Protein AF-A0A935DQQ2-F1 (afdb_monomer)

Solvent-accessible surface area (backbone atoms only — not comparable to full-atom values): 6415 Å² total; per-residue (Å²): 135,82,82,84,78,79,75,79,83,80,79,75,80,91,63,82,86,70,73,82,89,77,89,51,95,52,64,67,56,48,51,51,50,50,53,51,52,54,51,51,51,52,52,50,52,52,50,54,53,48,53,51,53,44,48,51,27,44,76,75,52,92,52,38,60,69,54,61,77,67,60,75,76,54,72,69,59,48,50,52,51,51,54,51,49,53,56,48,48,57,62,72,70,51,83,79,75,78,84,129

Structure (mmCIF, N/CA/C/O backbone):
data_AF-A0A935DQQ2-F1
#
_entry.id   AF-A0A935DQQ2-F1
#
loop_
_atom_site.group_PDB
_atom_site.id
_atom_site.type_symbol
_atom_site.label_atom_id
_atom_site.label_alt_id
_atom_site.label_comp_id
_atom_site.label_asym_id
_atom_site.label_entity_id
_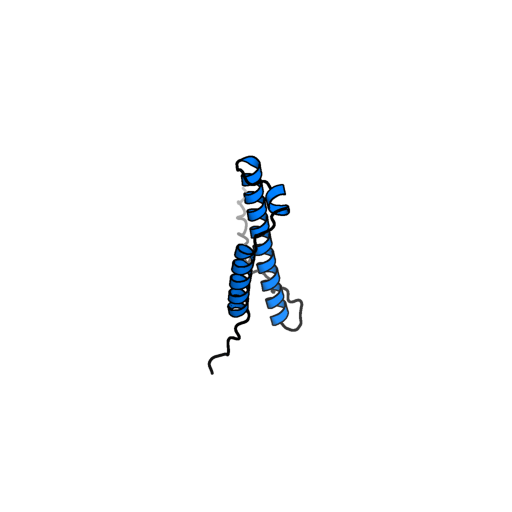atom_site.label_seq_id
_atom_site.pdbx_PDB_ins_code
_atom_site.Cartn_x
_atom_site.Cartn_y
_atom_site.Cartn_z
_atom_site.occupancy
_atom_site.B_iso_or_equiv
_atom_site.auth_seq_id
_atom_site.auth_comp_id
_atom_site.auth_asym_id
_atom_site.auth_atom_id
_atom_site.pdbx_PDB_model_num
ATOM 1 N N . MET A 1 1 ? 23.788 59.591 -35.007 1.00 41.06 1 MET A N 1
ATOM 2 C CA . MET A 1 1 ? 24.668 58.897 -34.049 1.00 41.06 1 MET A CA 1
ATOM 3 C C . MET A 1 1 ? 23.964 57.631 -33.591 1.00 41.06 1 MET A C 1
ATOM 5 O O . MET A 1 1 ? 22.805 57.706 -33.216 1.00 41.06 1 MET A O 1
ATOM 9 N N . THR A 1 2 ? 24.678 56.513 -33.749 1.00 44.59 2 THR A N 1
ATOM 10 C CA . THR A 1 2 ? 24.497 55.176 -33.150 1.00 44.59 2 THR A CA 1
ATOM 11 C C . THR A 1 2 ? 23.150 54.460 -33.310 1.00 44.59 2 THR A C 1
ATOM 13 O O . THR A 1 2 ? 22.222 54.603 -32.522 1.00 44.59 2 THR A O 1
ATOM 16 N N . SER A 1 3 ? 23.151 53.618 -34.347 1.00 45.72 3 SER A N 1
ATOM 17 C CA . SER A 1 3 ? 22.304 52.453 -34.613 1.00 45.72 3 SER A CA 1
ATOM 18 C C . SER A 1 3 ? 22.119 51.542 -33.389 1.00 45.72 3 SER A C 1
ATOM 20 O O . SER A 1 3 ? 23.099 51.127 -32.769 1.00 45.72 3 SER A O 1
ATOM 22 N N . SER A 1 4 ? 20.863 51.202 -33.082 1.00 51.12 4 SER A N 1
ATOM 23 C CA . SER A 1 4 ? 20.503 50.080 -32.211 1.00 51.12 4 SER A CA 1
ATOM 24 C C . SER A 1 4 ? 20.729 48.784 -32.989 1.00 51.12 4 SER A C 1
ATOM 26 O O . SER A 1 4 ? 19.985 48.468 -33.919 1.00 51.12 4 SER A O 1
ATOM 28 N N . LEU A 1 5 ? 21.794 48.057 -32.652 1.00 58.00 5 LEU A N 1
ATOM 29 C CA . LEU A 1 5 ? 22.062 46.732 -33.202 1.00 58.00 5 LEU A CA 1
ATOM 30 C C . LEU A 1 5 ? 21.004 45.762 -32.663 1.00 58.00 5 LEU A C 1
ATOM 32 O O . LEU A 1 5 ? 21.035 45.379 -31.493 1.00 58.00 5 LEU A O 1
ATOM 36 N N . GLY A 1 6 ? 20.058 45.383 -33.526 1.00 61.97 6 GLY A N 1
ATOM 37 C CA . GLY A 1 6 ? 19.095 44.323 -33.257 1.00 61.97 6 GLY A CA 1
ATOM 38 C C . GLY A 1 6 ? 19.827 43.030 -32.911 1.00 61.97 6 GLY A C 1
ATOM 39 O O . GLY A 1 6 ? 20.566 42.485 -33.730 1.00 61.97 6 GLY A O 1
ATOM 40 N N . GLN A 1 7 ? 19.649 42.565 -31.678 1.00 66.00 7 GLN A N 1
ATOM 41 C CA . GLN A 1 7 ? 20.201 41.297 -31.215 1.00 66.00 7 GLN A CA 1
ATOM 42 C C . GLN A 1 7 ? 19.606 40.157 -32.058 1.00 66.00 7 GLN A C 1
ATOM 44 O O . GLN A 1 7 ? 18.382 40.105 -32.218 1.00 66.00 7 GLN A O 1
ATOM 49 N N . PRO A 1 8 ? 20.421 39.234 -32.597 1.00 64.56 8 PRO A N 1
ATOM 50 C CA . PRO A 1 8 ? 19.892 38.083 -33.308 1.00 64.56 8 PRO A CA 1
ATOM 51 C C . PRO A 1 8 ? 19.100 37.221 -32.321 1.00 64.56 8 PRO A C 1
ATOM 53 O O . PRO A 1 8 ? 19.618 36.788 -31.293 1.00 64.56 8 PRO A O 1
ATOM 56 N N . THR A 1 9 ? 17.827 36.970 -32.622 1.00 73.19 9 THR A N 1
ATOM 57 C CA . THR A 1 9 ? 16.992 36.039 -31.859 1.00 73.19 9 THR A CA 1
ATOM 58 C C . THR A 1 9 ? 17.559 34.629 -32.004 1.00 73.19 9 THR A C 1
ATOM 60 O O . THR A 1 9 ? 17.311 33.949 -33.000 1.00 73.19 9 THR A O 1
ATOM 63 N N . VAL A 1 10 ? 18.351 34.198 -31.021 1.00 79.25 10 VAL A N 1
ATOM 64 C CA . VAL A 1 10 ? 18.911 32.846 -30.958 1.00 79.25 10 VAL A CA 1
ATOM 65 C C . VAL A 1 10 ? 17.777 31.867 -30.659 1.00 79.25 10 VAL A C 1
ATOM 67 O O . VAL A 1 10 ? 17.305 31.768 -29.528 1.00 79.25 10 VAL A O 1
ATOM 70 N N . GLN A 1 11 ? 17.328 31.134 -31.678 1.00 78.81 11 GLN A N 1
ATOM 71 C CA . GLN A 1 11 ? 16.430 30.000 -31.478 1.00 78.81 11 GLN A CA 1
ATOM 72 C C . GLN A 1 11 ? 17.248 28.774 -31.082 1.00 78.81 11 GLN A C 1
ATOM 74 O O . GLN A 1 11 ? 17.960 28.186 -31.896 1.00 78.81 11 GLN A O 1
ATOM 79 N N . LEU A 1 12 ? 17.152 28.394 -29.809 1.00 80.19 12 LEU A N 1
ATOM 80 C CA . LEU A 1 12 ? 17.774 27.175 -29.313 1.00 80.19 12 LEU A CA 1
ATOM 81 C C . LEU A 1 12 ? 16.988 25.956 -29.825 1.00 80.19 12 LEU A C 1
ATOM 83 O O . LEU A 1 12 ? 15.771 25.890 -29.622 1.00 80.19 12 LEU A O 1
ATOM 87 N N . PRO A 1 13 ? 17.648 24.970 -30.458 1.00 75.81 13 PRO A N 1
ATOM 88 C CA . PRO A 1 13 ? 16.985 23.747 -30.885 1.00 75.81 13 PRO A CA 1
ATOM 89 C C . PRO A 1 13 ? 16.446 22.995 -29.662 1.00 75.81 13 PRO A C 1
ATOM 91 O O . PRO A 1 13 ? 17.203 22.545 -28.804 1.00 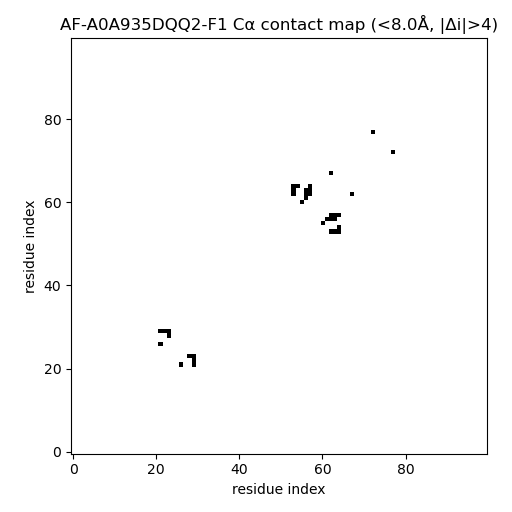75.81 13 PRO A O 1
ATOM 94 N N . ARG A 1 14 ? 15.120 22.834 -29.592 1.00 77.12 14 ARG A N 1
ATOM 95 C CA . ARG A 1 14 ? 14.402 22.136 -28.508 1.00 77.12 14 ARG A CA 1
ATOM 96 C C . ARG A 1 14 ? 14.418 20.616 -28.694 1.00 77.12 14 ARG A C 1
ATOM 98 O O . ARG A 1 14 ? 13.402 19.955 -28.510 1.00 77.12 14 ARG A O 1
ATOM 105 N N . THR A 1 15 ? 15.554 20.062 -29.109 1.00 75.25 15 THR A N 1
ATOM 106 C CA . THR A 1 15 ? 15.711 18.615 -29.296 1.00 75.25 15 THR A CA 1
ATOM 107 C C . THR A 1 15 ? 16.571 18.077 -28.164 1.00 75.25 15 THR A C 1
ATOM 109 O O . THR A 1 15 ? 17.724 18.492 -28.014 1.00 75.25 15 THR A O 1
ATOM 112 N N . THR A 1 16 ? 16.056 17.140 -27.379 1.00 72.88 16 THR A N 1
ATOM 113 C CA . THR A 1 16 ? 16.863 16.394 -26.414 1.00 72.88 16 THR A CA 1
ATOM 114 C C . THR A 1 16 ? 17.883 15.553 -27.182 1.00 72.88 16 THR A C 1
ATOM 116 O O . THR A 1 16 ? 17.521 14.639 -27.914 1.00 72.88 16 THR A O 1
ATOM 119 N N . LYS A 1 17 ? 19.175 15.880 -27.048 1.00 67.12 17 LYS A N 1
ATOM 120 C CA . LYS A 1 17 ? 20.272 15.156 -27.723 1.00 67.12 17 LYS A CA 1
ATOM 121 C C . LYS A 1 17 ? 20.637 13.826 -27.045 1.00 67.12 17 LYS A C 1
ATOM 123 O O . LYS A 1 17 ? 21.429 13.066 -27.593 1.00 67.12 17 LYS A O 1
ATOM 128 N N . GLY A 1 18 ? 20.098 13.552 -25.856 1.00 78.25 18 GLY A N 1
ATOM 129 C CA . GLY A 1 18 ? 20.369 12.325 -25.107 1.00 78.25 18 GLY A CA 1
ATOM 130 C C . GLY A 1 18 ? 19.480 11.174 -25.566 1.00 78.25 18 GLY A C 1
ATOM 131 O O . GLY A 1 18 ? 18.257 11.277 -25.489 1.00 78.25 18 GLY A O 1
ATOM 132 N N . LYS A 1 19 ? 20.088 10.065 -26.007 1.00 73.06 19 LYS A N 1
ATOM 133 C CA . LYS A 1 19 ? 19.383 8.778 -26.098 1.00 73.06 19 LYS A CA 1
ATOM 134 C C . LYS A 1 19 ? 18.986 8.332 -24.687 1.00 73.06 19 LYS A C 1
ATOM 136 O O . LYS A 1 19 ? 19.709 8.622 -23.733 1.00 73.06 19 LYS A O 1
ATOM 141 N N . ARG A 1 20 ? 17.851 7.634 -24.553 1.00 75.38 20 ARG A N 1
ATOM 142 C CA . ARG A 1 20 ? 17.456 7.019 -23.276 1.00 75.38 20 ARG A CA 1
ATOM 143 C C . ARG A 1 20 ? 18.594 6.090 -22.819 1.00 75.38 20 ARG A C 1
ATOM 145 O O . ARG A 1 20 ? 19.049 5.302 -23.648 1.00 75.38 20 ARG A O 1
ATOM 152 N N . PRO A 1 21 ? 19.077 6.201 -21.57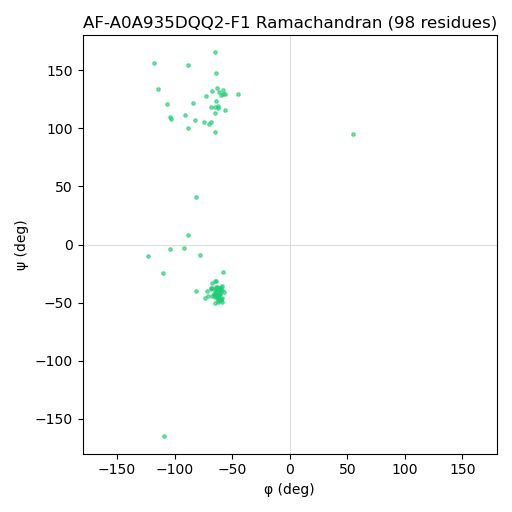0 1.00 80.50 21 PRO A N 1
ATOM 153 C CA . PRO A 1 21 ? 20.087 5.285 -21.056 1.00 80.50 21 PRO A CA 1
ATOM 154 C C . PRO A 1 21 ? 19.577 3.843 -21.135 1.00 80.50 21 PRO A C 1
ATOM 156 O O . PRO A 1 21 ? 18.440 3.583 -20.743 1.00 80.50 21 PRO A O 1
ATOM 159 N N . SER A 1 22 ? 20.412 2.945 -21.649 1.00 85.19 22 SER A N 1
ATOM 160 C CA . SER A 1 22 ? 20.229 1.494 -21.591 1.00 85.19 22 SER A CA 1
ATOM 161 C C . SER A 1 22 ? 21.344 0.916 -20.73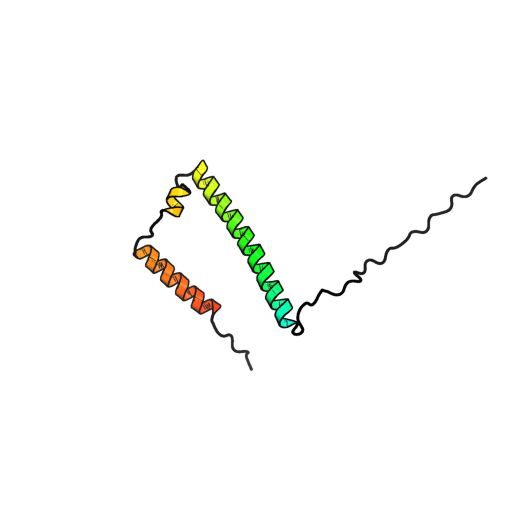0 1.00 85.19 22 SER A C 1
ATOM 163 O O . SER A 1 22 ? 22.504 1.305 -20.904 1.00 85.19 22 SER A O 1
ATOM 165 N N . PHE A 1 23 ? 21.009 0.027 -19.805 1.00 87.69 23 PHE A N 1
ATOM 166 C CA . PHE A 1 23 ? 21.963 -0.518 -18.840 1.00 87.69 23 PHE A CA 1
ATOM 167 C C . PHE A 1 23 ? 22.276 -1.991 -19.096 1.00 87.69 23 PHE A C 1
ATOM 169 O O . PHE A 1 23 ? 23.360 -2.442 -18.728 1.00 87.69 23 PHE A O 1
ATOM 176 N N . PHE A 1 24 ? 21.367 -2.720 -19.746 1.00 91.94 24 PHE A N 1
ATOM 177 C CA . PHE A 1 24 ? 21.527 -4.138 -20.059 1.00 91.94 24 PHE A CA 1
ATOM 178 C C . PHE A 1 24 ? 21.540 -4.395 -21.567 1.00 91.94 24 PHE A C 1
ATOM 180 O O . PHE A 1 24 ? 20.979 -3.630 -22.351 1.00 91.94 24 PHE A O 1
ATOM 187 N N . ASP A 1 25 ? 22.159 -5.511 -21.962 1.00 92.75 25 ASP A N 1
ATOM 188 C CA . ASP A 1 25 ? 22.198 -5.949 -23.362 1.00 92.75 25 ASP A CA 1
ATOM 189 C C . ASP A 1 25 ? 20.811 -6.360 -23.882 1.00 92.75 25 ASP A C 1
ATOM 191 O O . ASP A 1 25 ? 20.508 -6.150 -25.055 1.00 92.75 25 ASP A O 1
ATOM 195 N N . ASP A 1 26 ? 19.963 -6.927 -23.014 1.00 93.50 26 ASP A N 1
ATOM 196 C CA . ASP A 1 26 ? 18.554 -7.203 -23.307 1.00 93.50 26 ASP A CA 1
ATOM 197 C C . ASP A 1 26 ? 17.688 -5.999 -22.889 1.00 93.50 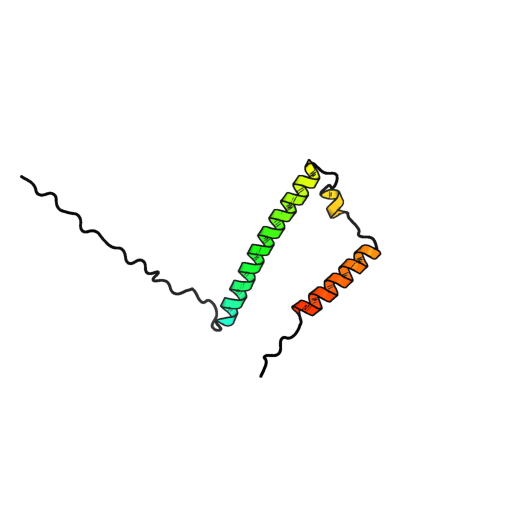26 ASP A C 1
ATOM 199 O O . ASP A 1 26 ? 17.503 -5.768 -21.686 1.00 93.50 26 ASP A O 1
ATOM 203 N N . PRO A 1 27 ? 17.093 -5.255 -23.844 1.00 90.00 27 PRO A N 1
ATOM 204 C CA . PRO A 1 27 ? 16.211 -4.125 -23.547 1.00 90.00 27 PRO A CA 1
ATOM 205 C C . PRO A 1 27 ? 15.003 -4.503 -22.679 1.00 90.00 27 PRO A C 1
ATOM 207 O O . PRO A 1 27 ? 14.442 -3.648 -21.989 1.00 90.00 27 PRO A O 1
ATOM 210 N N . SER A 1 28 ? 14.593 -5.775 -22.687 1.00 93.31 28 SER A N 1
ATOM 211 C CA . SER A 1 28 ? 13.488 -6.270 -21.861 1.00 93.31 28 SER A CA 1
ATOM 212 C C . SER A 1 28 ? 13.804 -6.165 -20.367 1.00 93.31 28 SER A C 1
ATOM 214 O O . SER A 1 28 ? 12.898 -5.924 -19.567 1.00 93.31 28 SER A O 1
ATOM 216 N N . LEU A 1 29 ? 15.081 -6.284 -19.980 1.00 94.50 29 LEU A N 1
ATOM 217 C CA . LEU A 1 29 ? 15.513 -6.128 -18.589 1.00 94.50 29 LEU A CA 1
ATOM 218 C C . LEU A 1 29 ? 15.417 -4.670 -18.137 1.00 94.50 29 LEU A C 1
ATOM 220 O O . LEU A 1 29 ? 14.874 -4.402 -17.067 1.00 94.50 29 LEU A O 1
ATOM 224 N N . ASP A 1 30 ? 15.860 -3.722 -18.968 1.00 92.12 30 ASP A N 1
ATOM 225 C CA . ASP A 1 30 ? 15.707 -2.285 -18.693 1.00 92.12 30 ASP A CA 1
ATOM 226 C C . ASP A 1 30 ? 14.224 -1.898 -18.543 1.00 92.12 30 ASP A C 1
ATOM 228 O O . ASP A 1 30 ? 13.847 -1.117 -17.658 1.00 92.12 30 ASP A O 1
ATOM 232 N N . GLN A 1 31 ? 13.358 -2.480 -19.376 1.00 93.06 31 GLN A N 1
ATOM 233 C CA . GLN A 1 31 ? 11.915 -2.267 -19.299 1.00 93.06 31 GLN A CA 1
ATOM 234 C C . GLN 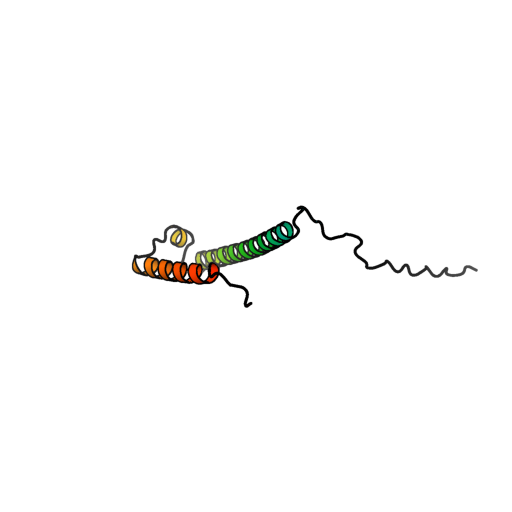A 1 31 ? 11.309 -2.864 -18.020 1.00 93.06 31 GLN A C 1
ATOM 236 O O . GLN A 1 31 ? 10.524 -2.197 -17.347 1.00 93.06 31 GLN A O 1
ATOM 241 N N . MET A 1 32 ? 11.700 -4.084 -17.642 1.00 95.25 32 MET A N 1
ATOM 242 C CA . MET A 1 32 ? 11.261 -4.719 -16.396 1.00 95.25 32 MET A CA 1
ATOM 243 C C . MET A 1 32 ? 11.705 -3.918 -15.164 1.00 95.25 32 MET A C 1
ATOM 245 O O . MET A 1 32 ? 10.910 -3.709 -14.248 1.00 95.25 32 MET A O 1
ATOM 249 N N . MET A 1 33 ? 12.943 -3.415 -15.154 1.00 94.94 33 MET A N 1
ATOM 250 C CA . MET A 1 33 ? 13.441 -2.551 -14.080 1.00 94.94 33 MET A CA 1
ATOM 251 C C . MET A 1 33 ? 12.672 -1.232 -14.009 1.00 94.94 33 MET A C 1
ATOM 253 O O . MET A 1 33 ? 12.367 -0.768 -12.913 1.00 94.94 33 MET A O 1
ATOM 257 N N . THR A 1 34 ? 12.302 -0.657 -15.157 1.00 94.31 34 THR A N 1
ATOM 258 C CA . THR A 1 34 ? 11.436 0.530 -15.206 1.00 94.31 34 THR A CA 1
ATOM 259 C C . THR A 1 34 ? 10.090 0.244 -14.532 1.00 94.31 34 THR A C 1
ATOM 261 O O . THR A 1 34 ? 9.708 0.981 -13.627 1.00 94.31 34 THR A O 1
ATOM 264 N N . PHE A 1 35 ? 9.421 -0.861 -14.881 1.00 96.06 35 PHE A N 1
ATOM 265 C CA . PHE A 1 35 ? 8.152 -1.246 -14.247 1.00 96.06 35 PHE A CA 1
ATOM 266 C C . PHE A 1 35 ? 8.288 -1.483 -12.740 1.00 96.06 35 PHE A C 1
ATOM 268 O O . PHE A 1 35 ? 7.414 -1.090 -11.970 1.00 96.06 35 PHE A O 1
ATOM 275 N N . LEU A 1 36 ? 9.387 -2.101 -12.297 1.00 97.00 36 LEU A N 1
ATOM 276 C CA . LEU A 1 36 ? 9.645 -2.323 -10.876 1.00 97.00 36 LEU A CA 1
ATOM 277 C C . LEU A 1 36 ? 9.825 -1.001 -10.118 1.00 97.00 36 LEU A C 1
ATOM 279 O O . LEU A 1 36 ? 9.292 -0.852 -9.020 1.00 97.00 36 LEU A O 1
ATOM 283 N N . LEU A 1 37 ? 10.560 -0.047 -10.694 1.00 97.00 37 LEU A N 1
ATOM 284 C CA . LEU A 1 37 ? 10.760 1.276 -10.100 1.00 97.00 37 LEU A CA 1
ATOM 285 C C . LEU A 1 37 ? 9.453 2.072 -10.036 1.00 97.00 37 LEU A C 1
ATOM 287 O O . LEU A 1 37 ? 9.166 2.676 -9.005 1.00 97.00 37 LEU A O 1
ATOM 291 N N . GLU A 1 38 ? 8.652 2.038 -11.101 1.00 97.44 38 GLU A N 1
ATOM 292 C CA . GLU A 1 38 ? 7.323 2.659 -11.132 1.00 97.44 38 GLU A CA 1
ATOM 293 C C . GLU A 1 38 ? 6.412 2.055 -10.054 1.00 97.44 38 GLU A C 1
ATOM 295 O O . GLU A 1 38 ? 5.838 2.786 -9.248 1.00 97.44 38 GLU A O 1
ATOM 300 N N . LEU A 1 39 ? 6.357 0.723 -9.949 1.00 98.06 39 LEU A N 1
ATOM 301 C CA . LEU A 1 39 ? 5.586 0.047 -8.906 1.00 98.06 39 LEU A CA 1
ATOM 302 C C . LEU A 1 39 ? 6.087 0.398 -7.497 1.00 98.06 39 LEU A C 1
ATOM 304 O O . LEU A 1 39 ? 5.281 0.638 -6.600 1.00 98.06 39 LEU A O 1
ATOM 308 N N . ALA A 1 40 ? 7.404 0.447 -7.284 1.00 98.19 40 ALA A N 1
ATOM 309 C CA . ALA A 1 40 ? 7.983 0.821 -5.996 1.00 98.19 40 ALA A CA 1
ATOM 310 C C . ALA A 1 40 ? 7.622 2.262 -5.602 1.00 98.19 40 ALA A C 1
ATOM 312 O O . ALA A 1 40 ? 7.317 2.520 -4.434 1.00 98.19 40 ALA A O 1
ATOM 313 N N . ALA A 1 41 ? 7.608 3.185 -6.569 1.00 98.19 41 ALA A N 1
ATOM 314 C CA . ALA A 1 41 ? 7.170 4.558 -6.351 1.00 98.19 41 ALA A CA 1
ATOM 315 C C . ALA A 1 41 ? 5.696 4.603 -5.917 1.00 98.19 41 ALA A C 1
ATOM 317 O O . ALA A 1 41 ? 5.386 5.199 -4.884 1.00 98.19 41 ALA A O 1
ATOM 318 N N . GLU A 1 42 ? 4.807 3.895 -6.613 1.00 98.31 42 GLU A N 1
ATOM 319 C CA . GLU A 1 42 ? 3.386 3.822 -6.247 1.00 98.31 42 GLU A CA 1
ATOM 320 C C . GLU A 1 42 ? 3.171 3.195 -4.857 1.00 98.31 42 GLU A C 1
ATOM 322 O O . GLU A 1 42 ? 2.421 3.724 -4.033 1.00 98.31 42 GLU A O 1
ATOM 327 N N . VAL A 1 43 ? 3.895 2.119 -4.523 1.00 98.44 43 VAL A N 1
ATOM 328 C CA . VAL A 1 43 ? 3.855 1.506 -3.181 1.00 98.44 43 VAL A CA 1
ATOM 329 C C . VAL A 1 43 ? 4.316 2.490 -2.101 1.00 98.44 43 VAL A C 1
ATOM 331 O O . VAL A 1 43 ? 3.741 2.515 -1.009 1.00 98.44 43 VAL A O 1
ATOM 334 N N . SER A 1 44 ? 5.322 3.322 -2.384 1.00 98.31 44 SER A N 1
ATOM 335 C CA . SER A 1 44 ? 5.789 4.341 -1.437 1.00 98.31 44 SER A CA 1
ATOM 336 C C . SER A 1 44 ? 4.715 5.398 -1.150 1.00 98.31 44 SER A C 1
ATOM 338 O O . SER A 1 44 ? 4.497 5.752 0.011 1.00 98.31 44 SER A O 1
ATOM 340 N N . VAL A 1 45 ? 3.977 5.830 -2.180 1.00 98.50 45 VAL A N 1
ATOM 341 C CA . VAL A 1 45 ? 2.864 6.782 -2.050 1.00 98.50 45 VAL A CA 1
ATOM 342 C C . VAL A 1 45 ? 1.719 6.164 -1.251 1.00 98.50 45 VAL A C 1
ATOM 344 O O . VAL A 1 45 ? 1.185 6.806 -0.343 1.00 98.50 45 VAL A O 1
ATOM 347 N N . LEU A 1 46 ? 1.372 4.901 -1.523 1.00 98.62 46 LEU A N 1
ATOM 348 C CA . LEU A 1 46 ? 0.353 4.176 -0.760 1.00 98.62 46 LEU A CA 1
ATOM 349 C C . LEU A 1 46 ? 0.726 4.053 0.722 1.00 98.62 46 LEU A C 1
ATOM 351 O O . LEU A 1 46 ? -0.123 4.310 1.576 1.00 98.62 46 LEU A O 1
ATOM 355 N N . ARG A 1 47 ? 1.990 3.742 1.042 1.00 98.06 47 ARG A N 1
ATOM 356 C CA . ARG A 1 47 ? 2.470 3.699 2.434 1.00 98.06 47 ARG A CA 1
ATOM 357 C C . ARG A 1 47 ? 2.396 5.058 3.123 1.00 98.06 47 ARG A C 1
ATOM 359 O O . ARG A 1 47 ? 1.947 5.123 4.261 1.00 98.06 47 ARG A O 1
ATOM 366 N N . ALA A 1 48 ? 2.789 6.138 2.447 1.00 98.56 48 ALA A N 1
ATOM 367 C CA . ALA A 1 48 ? 2.700 7.486 3.011 1.00 98.56 48 ALA A CA 1
ATOM 368 C C . ALA A 1 48 ? 1.243 7.895 3.288 1.00 98.56 48 ALA A C 1
ATOM 370 O O . ALA A 1 48 ? 0.926 8.469 4.334 1.00 98.56 48 ALA A O 1
ATOM 371 N N . ARG A 1 49 ? 0.329 7.550 2.373 1.00 98.31 49 ARG A N 1
ATOM 372 C CA . ARG A 1 49 ? -1.106 7.763 2.576 1.00 98.31 49 ARG A CA 1
ATOM 373 C C . ARG A 1 49 ? -1.641 6.927 3.741 1.00 98.31 49 ARG A C 1
ATOM 375 O O . ARG A 1 49 ? -2.434 7.448 4.518 1.00 98.31 49 ARG A O 1
ATOM 382 N N . GLN A 1 50 ? -1.215 5.672 3.875 1.00 98.06 50 GLN A N 1
ATOM 383 C CA . GLN A 1 50 ? -1.603 4.817 4.996 1.00 98.06 50 GLN A CA 1
ATOM 384 C C . GLN A 1 50 ? -1.117 5.388 6.337 1.00 98.06 50 GLN A C 1
ATOM 386 O O . GLN A 1 50 ? -1.936 5.545 7.235 1.00 98.06 50 GLN A O 1
ATOM 391 N N . ASP A 1 51 ? 0.151 5.798 6.448 1.00 97.81 51 ASP A N 1
ATOM 392 C CA . ASP A 1 51 ? 0.683 6.459 7.656 1.00 97.81 51 ASP A CA 1
ATOM 393 C C . ASP A 1 51 ? -0.123 7.720 8.008 1.00 97.81 51 ASP A C 1
ATOM 395 O O . ASP A 1 51 ? -0.471 7.936 9.167 1.00 97.81 51 ASP A O 1
ATOM 399 N N . THR A 1 52 ? -0.515 8.513 7.005 1.00 97.75 52 THR A N 1
ATOM 400 C CA . THR A 1 52 ? -1.378 9.686 7.223 1.00 97.75 52 THR A CA 1
ATOM 401 C C . THR A 1 52 ? -2.735 9.287 7.810 1.00 97.75 52 THR A C 1
ATOM 403 O O . THR A 1 52 ? -3.197 9.910 8.764 1.00 97.75 52 THR A O 1
ATOM 406 N N . VAL A 1 53 ? -3.376 8.247 7.268 1.00 97.44 53 VAL A N 1
ATOM 407 C CA . VAL A 1 53 ? -4.660 7.742 7.783 1.00 97.44 53 VAL A CA 1
ATOM 408 C C . VAL A 1 53 ? -4.513 7.253 9.221 1.00 97.44 53 VAL A C 1
ATOM 410 O O . VAL A 1 53 ? -5.319 7.624 10.071 1.00 97.44 53 VAL A O 1
ATOM 413 N N . GLU A 1 54 ? -3.477 6.469 9.510 1.00 97.25 54 GLU A N 1
ATOM 414 C CA . GLU A 1 54 ? -3.220 5.948 10.853 1.00 97.25 54 GLU A CA 1
ATOM 415 C C . GLU A 1 54 ? -2.973 7.073 11.864 1.00 97.25 54 GLU A C 1
ATOM 417 O O . GLU A 1 54 ? -3.502 7.019 12.969 1.00 97.25 54 GLU A O 1
ATOM 422 N N . ARG A 1 55 ? -2.247 8.133 11.485 1.00 97.06 55 ARG A N 1
ATOM 423 C CA . ARG A 1 55 ? -2.040 9.313 12.343 1.00 97.06 55 ARG A CA 1
ATOM 424 C C . ARG A 1 55 ? -3.327 10.070 12.628 1.00 97.06 55 ARG A C 1
ATOM 426 O O . ARG A 1 55 ? -3.569 10.421 13.775 1.00 97.06 55 ARG A O 1
ATOM 433 N N . LEU A 1 56 ? -4.152 10.307 11.609 1.00 97.19 56 LEU A N 1
ATOM 434 C CA . LEU A 1 56 ? -5.427 11.005 11.790 1.00 97.19 56 LEU A CA 1
ATOM 435 C C . LEU A 1 56 ? -6.389 10.200 12.676 1.00 97.19 56 LEU A C 1
ATOM 437 O O . LEU A 1 56 ? -7.116 10.783 13.477 1.00 97.19 56 LEU A O 1
ATOM 441 N N . LEU A 1 57 ? -6.379 8.867 12.560 1.00 96.88 57 LEU A N 1
ATOM 442 C CA . LEU A 1 57 ? -7.148 7.982 13.437 1.00 96.88 57 LEU A CA 1
ATOM 443 C C . LEU A 1 57 ? -6.617 7.980 14.878 1.00 96.88 57 LEU A C 1
ATOM 445 O O . LEU A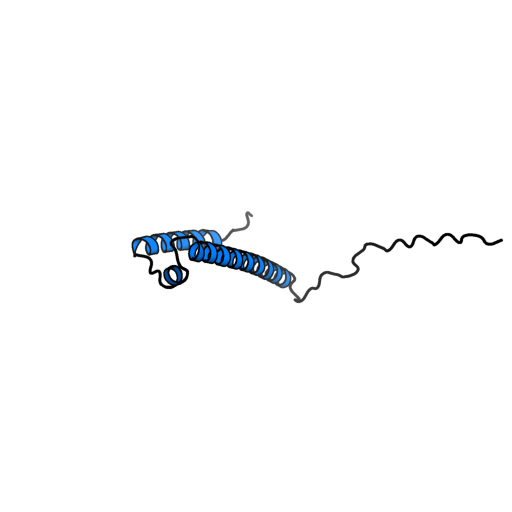 1 57 ? -7.425 7.977 15.803 1.00 96.88 57 LEU A O 1
ATOM 449 N N . ASP A 1 58 ? -5.297 8.026 15.063 1.00 95.62 58 ASP A N 1
ATOM 450 C CA . ASP A 1 58 ? -4.639 8.078 16.377 1.00 95.62 58 ASP A CA 1
ATOM 451 C C . ASP A 1 58 ? -4.891 9.422 17.089 1.00 95.62 58 ASP A C 1
ATOM 453 O O . ASP A 1 58 ? -5.082 9.454 18.300 1.00 95.62 58 ASP A O 1
ATOM 457 N N . GLU A 1 59 ? -4.922 10.534 16.343 1.00 95.94 59 GLU A N 1
ATOM 458 C CA . GLU A 1 59 ? -5.121 11.886 16.888 1.00 95.94 59 GLU A CA 1
ATOM 459 C C . GLU A 1 59 ? -6.597 12.223 17.154 1.00 95.94 59 GLU A C 1
ATOM 461 O O . GLU A 1 59 ? -6.920 12.879 18.147 1.00 95.94 59 GLU A O 1
ATOM 466 N N . HIS A 1 60 ? -7.502 11.807 16.264 1.00 92.00 60 HIS A N 1
ATOM 467 C CA . HIS A 1 60 ? -8.898 12.266 16.267 1.00 92.00 60 HIS A CA 1
ATOM 468 C C . HIS A 1 60 ? -9.934 11.143 16.374 1.00 92.00 60 HIS A C 1
ATOM 470 O O . HIS A 1 60 ? -11.127 11.421 16.518 1.00 92.00 60 HIS A O 1
ATOM 476 N N . GLY A 1 61 ? -9.514 9.887 16.246 1.00 87.69 61 GLY A N 1
ATOM 477 C CA . GLY A 1 61 ? -10.386 8.720 16.239 1.00 87.69 61 GLY A CA 1
ATOM 478 C C . GLY A 1 61 ? -10.268 7.872 17.503 1.00 87.69 61 GLY A C 1
ATOM 479 O O . GLY A 1 61 ? -9.745 8.285 18.534 1.00 87.69 61 GLY A O 1
ATOM 480 N N . SER A 1 62 ? -10.794 6.652 17.415 1.00 90.75 62 SER A N 1
ATOM 481 C CA . SER A 1 62 ? -10.720 5.636 18.473 1.00 90.75 62 SER A CA 1
ATOM 482 C C . SER A 1 62 ? -9.701 4.529 18.186 1.00 90.75 62 SER A C 1
ATOM 484 O O . SER A 1 62 ? -9.511 3.643 19.018 1.00 90.75 62 SER A O 1
ATOM 486 N N . VAL A 1 63 ? -9.060 4.548 17.013 1.00 96.19 63 VAL A N 1
ATOM 487 C CA . VAL A 1 63 ? -8.111 3.518 16.578 1.00 96.19 63 VAL A CA 1
ATOM 488 C C . VAL A 1 63 ? -6.701 4.069 16.718 1.00 96.19 63 VAL A C 1
ATOM 490 O O . VAL A 1 63 ? -6.302 4.940 15.953 1.00 96.19 63 VAL A O 1
ATOM 493 N N . THR A 1 64 ? -5.946 3.541 17.681 1.00 96.44 64 THR A N 1
ATOM 494 C CA . THR A 1 64 ? -4.560 3.960 17.897 1.00 96.44 64 THR A CA 1
ATOM 495 C C . THR A 1 64 ? -3.589 3.149 17.053 1.00 96.44 64 THR A C 1
ATOM 497 O O . THR A 1 64 ? -3.837 1.979 16.745 1.00 96.44 64 THR A O 1
ATOM 500 N N . ARG A 1 65 ? -2.423 3.723 16.746 1.00 95.81 65 ARG A N 1
ATOM 501 C CA . ARG A 1 65 ? -1.350 2.978 16.058 1.00 95.81 65 ARG A CA 1
ATOM 502 C C . ARG A 1 65 ? -0.913 1.745 16.853 1.00 95.81 65 ARG A C 1
ATOM 504 O O . ARG A 1 65 ? -0.734 0.676 16.286 1.00 95.81 65 ARG A O 1
ATOM 511 N N . ALA A 1 66 ? -0.841 1.851 18.181 1.00 95.56 66 ALA A N 1
ATOM 512 C CA . ALA A 1 66 ? -0.537 0.710 19.047 1.00 95.56 66 ALA A CA 1
ATOM 513 C C . ALA A 1 66 ? -1.605 -0.400 18.972 1.00 95.56 66 ALA A C 1
ATOM 515 O O . ALA A 1 66 ? -1.268 -1.585 19.021 1.00 95.56 66 ALA A O 1
ATOM 516 N N . ALA A 1 67 ? -2.886 -0.041 18.835 1.00 96.62 67 ALA A N 1
ATOM 517 C CA . ALA A 1 67 ? -3.961 -1.011 18.643 1.00 96.62 67 ALA A CA 1
ATOM 518 C C . ALA A 1 67 ? -3.860 -1.715 17.281 1.00 96.62 67 ALA A C 1
ATOM 520 O O . ALA A 1 67 ? -4.096 -2.916 17.214 1.00 96.62 67 ALA A O 1
ATOM 521 N N . ILE A 1 68 ? -3.466 -1.000 16.220 1.00 96.00 68 ILE A N 1
ATOM 522 C CA . ILE A 1 68 ? -3.218 -1.589 14.894 1.00 96.00 68 ILE A CA 1
ATOM 523 C C . ILE A 1 68 ? -2.068 -2.605 14.961 1.00 96.00 68 ILE A C 1
ATOM 525 O O . ILE A 1 68 ? -2.243 -3.742 14.531 1.00 96.00 68 ILE A O 1
ATOM 529 N N . GLU A 1 69 ? -0.929 -2.234 15.554 1.00 96.25 69 GLU A N 1
ATOM 530 C CA . GLU A 1 69 ? 0.256 -3.107 15.658 1.00 96.25 69 GLU A CA 1
ATOM 531 C C . GLU A 1 69 ? 0.016 -4.358 16.516 1.00 96.25 69 GLU A C 1
ATOM 533 O O . GLU A 1 69 ? 0.591 -5.418 16.274 1.00 96.25 69 GLU A O 1
ATOM 538 N N . SER A 1 70 ? -0.843 -4.254 17.532 1.00 97.06 70 SER A N 1
ATOM 539 C CA . SER A 1 70 ? -1.184 -5.376 18.417 1.00 97.06 70 SER A CA 1
ATOM 540 C C . SER A 1 70 ? -2.405 -6.177 17.959 1.00 97.06 70 SER A C 1
ATOM 542 O O . SER A 1 70 ? -2.750 -7.180 18.592 1.00 97.06 70 SER A O 1
ATOM 544 N N . TYR A 1 71 ? -3.062 -5.767 16.870 1.00 96.62 71 TYR A N 1
ATOM 545 C CA . TYR A 1 71 ? -4.288 -6.398 16.407 1.00 96.62 71 TYR A CA 1
ATOM 546 C C . TYR A 1 71 ? -4.041 -7.842 15.964 1.00 96.62 71 TYR A C 1
ATOM 548 O O . TYR A 1 71 ? -3.337 -8.114 14.989 1.00 96.62 71 TYR A O 1
ATOM 556 N N . GLN A 1 72 ? -4.696 -8.777 16.652 1.00 96.88 72 GLN A N 1
ATOM 557 C CA . GLN A 1 72 ? -4.767 -10.172 16.241 1.00 96.88 72 GLN A CA 1
ATOM 558 C C . GLN A 1 72 ? -6.145 -10.446 15.630 1.00 96.88 72 GLN A C 1
ATOM 560 O O . GLN A 1 72 ? -7.141 -10.462 16.358 1.00 96.88 72 GLN A O 1
ATOM 565 N N . PRO A 1 73 ? -6.233 -10.636 14.303 1.00 95.31 73 PRO A N 1
ATOM 566 C CA . PRO A 1 73 ? -7.499 -10.935 13.653 1.00 95.31 73 PRO A CA 1
ATOM 567 C C . PRO A 1 73 ? -8.066 -12.276 14.150 1.00 95.31 73 PRO A C 1
ATOM 569 O O . PRO A 1 73 ? -7.325 -13.263 14.218 1.00 95.31 73 PRO A O 1
ATOM 572 N N . PRO A 1 74 ? -9.371 -12.338 14.465 1.00 97.44 74 PRO A N 1
ATOM 573 C CA . PRO A 1 74 ? -10.036 -13.590 14.801 1.00 97.44 74 PRO A CA 1
ATOM 574 C C . PRO A 1 74 ? -10.071 -14.549 13.598 1.00 97.44 74 PRO A C 1
ATOM 576 O O . PRO A 1 74 ? -9.780 -14.180 12.457 1.00 97.44 74 PRO A O 1
ATOM 579 N N . ALA A 1 75 ? -10.380 -15.821 13.867 1.00 97.69 75 ALA A N 1
ATOM 580 C CA . ALA A 1 75 ? -10.247 -16.900 12.887 1.00 97.69 75 ALA A CA 1
ATOM 581 C C . ALA A 1 75 ? -11.097 -16.692 11.619 1.00 97.69 75 ALA A C 1
ATOM 583 O O . ALA A 1 75 ? -10.649 -17.012 10.522 1.00 97.69 75 ALA A O 1
ATOM 584 N N . ASP A 1 76 ? -12.291 -16.128 11.753 1.00 97.94 76 ASP A N 1
ATOM 585 C CA . 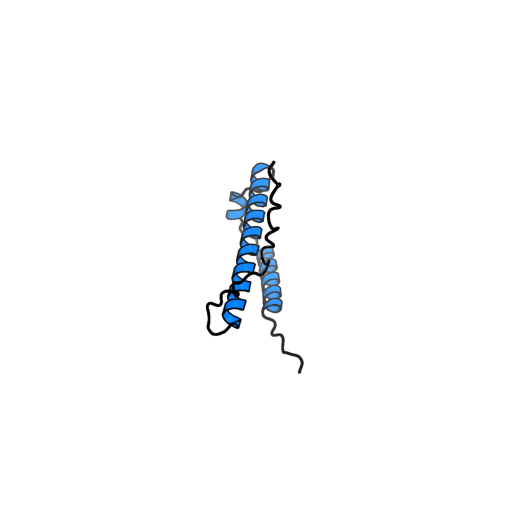ASP A 1 76 ? -13.185 -15.765 10.650 1.00 97.94 76 ASP A CA 1
ATOM 586 C C . ASP A 1 76 ? -12.570 -14.702 9.725 1.00 97.94 76 ASP A C 1
ATOM 588 O O . ASP A 1 76 ? -12.509 -14.902 8.511 1.00 97.94 76 ASP A O 1
ATOM 592 N N . VAL A 1 77 ? -12.008 -13.630 10.289 1.00 97.88 77 VAL A N 1
ATOM 593 C CA . VAL A 1 77 ? -11.317 -12.576 9.523 1.00 97.88 77 VAL A CA 1
ATOM 594 C C . VAL A 1 77 ? -10.079 -13.132 8.814 1.00 97.88 77 VAL A C 1
ATOM 596 O O . VAL A 1 77 ? -9.777 -12.764 7.676 1.00 97.88 77 VAL A O 1
ATOM 599 N N . GLN A 1 78 ? -9.352 -14.047 9.456 1.00 97.12 78 GLN A N 1
ATOM 600 C CA . GLN A 1 78 ? -8.206 -14.716 8.834 1.00 97.12 78 GLN A CA 1
ATOM 601 C C . GLN A 1 78 ? -8.622 -15.585 7.643 1.00 97.12 78 GLN A C 1
ATOM 603 O O . GLN A 1 78 ? -7.936 -15.583 6.618 1.00 97.12 78 GLN A O 1
ATOM 608 N N . LEU A 1 79 ? -9.749 -16.294 7.750 1.00 97.69 79 LEU A N 1
ATOM 609 C CA . LEU A 1 79 ? -10.305 -17.086 6.653 1.00 97.69 79 LEU A CA 1
ATOM 610 C C . LEU A 1 79 ? -10.729 -16.200 5.475 1.00 97.69 79 LEU A C 1
ATOM 612 O O . LEU A 1 79 ? -10.397 -16.525 4.334 1.00 97.69 79 LEU A O 1
ATOM 616 N N . GLU A 1 80 ? -11.378 -15.060 5.728 1.00 97.69 80 GLU A N 1
ATOM 617 C CA . GLU A 1 80 ? -11.704 -14.088 4.674 1.00 97.69 80 GLU A CA 1
ATOM 618 C C . GLU A 1 80 ? -10.451 -13.573 3.958 1.00 97.69 80 GLU A C 1
ATOM 620 O O . GLU A 1 80 ? -10.396 -13.555 2.725 1.00 97.69 80 GLU A O 1
ATOM 625 N N . ARG A 1 81 ? -9.405 -13.209 4.712 1.00 97.19 81 ARG A N 1
ATOM 626 C CA . ARG A 1 81 ? -8.124 -12.763 4.139 1.00 97.19 81 ARG A CA 1
ATOM 627 C C . ARG A 1 81 ? -7.467 -13.850 3.298 1.00 97.19 81 ARG A C 1
ATOM 629 O O . ARG A 1 81 ? -6.968 -13.561 2.212 1.00 97.19 81 ARG A O 1
ATOM 636 N N . ALA A 1 82 ? -7.474 -15.095 3.770 1.00 97.25 82 ALA A N 1
ATOM 637 C CA . ALA A 1 82 ? -6.926 -16.225 3.029 1.00 97.25 82 ALA A CA 1
ATOM 638 C C . ALA A 1 82 ? -7.684 -16.458 1.713 1.00 97.25 82 ALA A C 1
ATOM 640 O O . ALA A 1 82 ? -7.053 -16.611 0.667 1.00 97.25 82 ALA A O 1
ATOM 641 N N . ALA A 1 83 ? -9.020 -16.409 1.744 1.00 97.69 83 ALA A N 1
ATOM 642 C CA . ALA A 1 83 ? -9.854 -16.542 0.551 1.00 97.69 83 ALA A CA 1
ATOM 643 C C . ALA A 1 83 ? -9.606 -15.404 -0.453 1.00 97.69 83 ALA A C 1
ATOM 645 O O . ALA A 1 83 ? -9.473 -15.646 -1.656 1.00 97.69 83 ALA A O 1
ATOM 646 N N . TRP A 1 84 ? -9.485 -14.165 0.031 1.00 97.75 84 TRP A N 1
ATOM 647 C CA . TRP A 1 84 ? -9.160 -13.020 -0.815 1.00 97.75 84 TRP A CA 1
ATOM 648 C C . TRP A 1 84 ? -7.764 -13.147 -1.447 1.00 97.75 84 TRP A C 1
ATOM 650 O O . TRP A 1 84 ? -7.623 -12.932 -2.653 1.00 97.75 84 TRP A O 1
ATOM 660 N N . ASN A 1 85 ? -6.755 -13.556 -0.668 1.00 97.25 85 ASN A N 1
ATOM 661 C CA . ASN A 1 85 ? -5.383 -13.770 -1.143 1.00 97.25 85 ASN A CA 1
ATOM 662 C C . ASN A 1 85 ? -5.310 -14.872 -2.206 1.00 97.25 85 ASN A C 1
ATOM 664 O O . ASN A 1 85 ? -4.680 -14.679 -3.244 1.00 97.25 85 ASN A O 1
ATOM 668 N N . ASP A 1 86 ? -5.978 -16.005 -1.984 1.00 97.69 86 ASP A N 1
ATOM 669 C CA . ASP A 1 86 ? -6.055 -17.096 -2.961 1.00 97.69 86 ASP A CA 1
ATOM 670 C C . ASP A 1 86 ? -6.692 -16.620 -4.277 1.00 97.69 86 ASP A C 1
ATOM 672 O O . ASP A 1 86 ? -6.132 -16.810 -5.361 1.00 97.69 86 ASP A O 1
ATOM 676 N N . ALA A 1 87 ? -7.818 -15.905 -4.192 1.00 96.81 87 ALA A N 1
ATOM 677 C CA . ALA A 1 87 ? -8.469 -15.333 -5.365 1.00 96.81 87 ALA A CA 1
ATOM 678 C C . ALA A 1 87 ? -7.577 -14.308 -6.086 1.00 96.81 87 ALA A C 1
ATOM 680 O O . ALA A 1 87 ? -7.578 -14.244 -7.317 1.00 96.81 87 ALA A O 1
ATOM 681 N N . TYR A 1 88 ? -6.821 -13.498 -5.341 1.00 96.31 88 TYR A N 1
ATOM 682 C CA . TYR A 1 88 ? -5.876 -12.532 -5.894 1.00 96.31 88 TYR A CA 1
ATOM 683 C C . TYR A 1 88 ? -4.730 -13.220 -6.642 1.00 96.31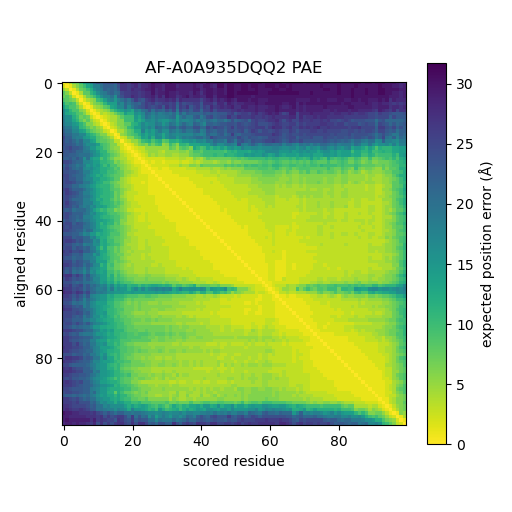 88 TYR A C 1
ATOM 685 O O . TYR A 1 88 ? -4.494 -12.906 -7.810 1.00 96.31 88 TYR A O 1
ATOM 693 N N . LEU A 1 89 ? -4.081 -14.210 -6.022 1.00 96.19 89 LEU A N 1
ATOM 694 C CA . LEU A 1 89 ? -2.988 -14.964 -6.639 1.00 96.19 89 LEU A CA 1
ATOM 695 C C . LEU A 1 89 ? -3.443 -15.680 -7.909 1.00 96.19 89 LEU A C 1
ATOM 697 O O . LEU A 1 89 ? -2.757 -15.608 -8.925 1.00 96.19 89 LEU A O 1
ATOM 701 N N . LYS A 1 90 ? -4.634 -16.288 -7.900 1.00 95.44 90 LYS A N 1
ATOM 702 C CA . LYS A 1 90 ? -5.220 -16.911 -9.098 1.00 95.44 90 LYS A CA 1
ATOM 703 C C . LYS A 1 90 ? -5.407 -15.929 -10.252 1.00 95.44 90 LYS A C 1
ATOM 705 O O . LYS A 1 90 ? -5.255 -16.327 -11.402 1.00 95.44 90 LYS A O 1
ATOM 710 N N . ARG A 1 91 ? -5.743 -14.662 -9.975 1.00 94.38 91 ARG A N 1
ATOM 711 C CA . ARG A 1 91 ? -5.873 -13.628 -11.016 1.00 94.38 91 ARG A CA 1
ATOM 712 C C . ARG A 1 91 ? -4.516 -13.178 -11.546 1.00 94.38 91 ARG A C 1
ATOM 714 O O . ARG A 1 91 ? -4.363 -13.089 -12.756 1.00 94.38 91 ARG A O 1
ATOM 721 N N . VAL A 1 92 ? -3.558 -12.906 -10.660 1.00 92.38 92 VAL A N 1
ATOM 722 C CA . VAL A 1 92 ? -2.235 -12.371 -11.035 1.00 92.38 92 VAL A CA 1
ATOM 723 C C . VAL A 1 92 ? -1.371 -13.418 -11.734 1.00 92.38 92 VAL A C 1
ATOM 725 O O . VAL A 1 92 ? -0.697 -13.109 -12.708 1.00 92.38 92 VAL A O 1
ATOM 728 N N . LEU A 1 93 ? -1.406 -14.664 -11.261 1.00 93.00 93 LEU A N 1
ATOM 729 C CA . LEU A 1 93 ? -0.609 -15.768 -11.805 1.00 93.00 93 LEU A CA 1
ATOM 730 C C . LEU A 1 93 ? -1.318 -16.504 -12.946 1.00 93.00 93 LEU A C 1
ATOM 732 O O . LEU A 1 93 ? -0.855 -17.556 -13.393 1.00 93.00 93 LEU A O 1
ATOM 736 N N . ARG A 1 94 ? -2.457 -15.985 -13.416 1.00 92.06 94 ARG A N 1
ATOM 737 C CA . ARG A 1 94 ? -3.152 -16.558 -14.561 1.00 92.06 94 ARG A CA 1
ATOM 738 C C . ARG A 1 94 ? -2.243 -16.462 -15.783 1.00 92.06 94 ARG A C 1
ATOM 740 O O . ARG A 1 94 ? -1.900 -15.374 -16.232 1.00 92.06 94 ARG A O 1
ATOM 747 N N . ILE A 1 95 ? -1.903 -17.611 -16.359 1.00 86.19 95 ILE A N 1
ATOM 748 C CA . ILE A 1 95 ? -1.170 -17.656 -17.622 1.00 86.19 95 ILE A CA 1
ATOM 749 C C . ILE A 1 95 ? -2.099 -17.145 -18.725 1.00 86.19 95 ILE A C 1
ATOM 751 O O . ILE A 1 95 ? -3.152 -17.728 -18.992 1.00 86.19 95 ILE A O 1
ATOM 755 N N . HIS A 1 96 ? -1.701 -16.050 -19.363 1.00 78.06 96 HIS A N 1
ATOM 756 C CA . HIS A 1 96 ? -2.321 -15.569 -20.588 1.00 78.06 96 HIS A CA 1
ATOM 757 C C . HIS A 1 96 ? -1.610 -16.240 -21.762 1.00 78.06 96 HIS A C 1
ATOM 759 O O . HIS A 1 96 ? -0.500 -15.863 -22.128 1.00 78.06 96 HIS A O 1
ATOM 765 N N . THR A 1 97 ? -2.213 -17.286 -22.322 1.00 77.50 97 THR A N 1
ATOM 766 C CA . THR A 1 97 ? -1.749 -17.842 -23.596 1.00 77.50 97 THR A CA 1
ATOM 767 C C . THR A 1 97 ? -2.027 -16.821 -24.692 1.00 77.50 97 THR A C 1
ATOM 769 O O . THR A 1 97 ? -3.140 -16.302 -24.756 1.00 77.50 97 THR A O 1
ATOM 772 N N . ALA A 1 98 ? -1.041 -16.530 -25.542 1.00 66.50 98 ALA A N 1
ATOM 773 C CA . ALA A 1 98 ? -1.289 -15.743 -26.744 1.00 66.50 98 ALA A CA 1
ATOM 774 C C . ALA A 1 98 ? -2.331 -16.475 -27.604 1.00 66.50 98 ALA A C 1
ATOM 776 O O . ALA A 1 98 ? -2.170 -17.673 -27.862 1.00 66.50 98 ALA A O 1
ATOM 777 N N . ASP A 1 99 ? -3.393 -15.776 -28.009 1.00 60.53 99 ASP A N 1
ATOM 778 C CA . ASP A 1 99 ? -4.267 -16.279 -29.068 1.00 60.53 99 ASP A CA 1
ATOM 779 C C . ASP A 1 99 ? -3.404 -16.498 -30.317 1.00 60.53 99 ASP A C 1
ATOM 781 O O . ASP A 1 99 ? -2.588 -15.644 -30.676 1.00 60.53 99 ASP A O 1
ATOM 785 N N . LYS A 1 100 ? -3.520 -17.696 -30.898 1.00 45.31 100 LYS A N 1
ATOM 786 C CA . LYS A 1 100 ? -2.820 -18.084 -32.127 1.00 45.31 100 LYS A CA 1
ATOM 787 C C . LYS A 1 100 ? -3.347 -17.323 -33.333 1.00 45.31 100 LYS A C 1
ATOM 789 O O . LYS A 1 100 ? -4.582 -17.142 -33.404 1.00 45.31 100 LYS A O 1
#

Foldseek 3Di:
DDDDPDDPPDDDPPDDPDDDDDDDPDVVVVVVVVVVVVVVVVVVVVVVVVVVVQVCCCVPHDHHPVCVVPDDDDPVVVVVVVVVVVVVCCVVVPDDDPDD

pLDDT: mean 88.27, std 14.2, range [41.06, 98.62]

Secondary structure (DSSP, 8-state):
-----------------PPPP--SSSHHHHHHHHHHHHHHHHHHHHHHHHHHHHHHHHHHSS--HHHHHH----HHHHHHHHHHHHHHHHHHT---PPP-

Radius of gyration: 27.36 Å; Cα contacts (8 Å, |Δi|>4): 18; chains: 1; bounding box: 38×77×54 Å

Mean predicted aligned error: 10.26 Å

Sequence (100 aa):
MTSSLGQPTVQLPRTTKGKRPSFFDDPSLDQMMTFLLELAAEVSVLRARQDTVERLLDEHGSVTRAAIESYQPPADVQLERAAWNDAYLKRVLRIHTADK